Protein AF-A0A1E5IMB5-F1 (afdb_monomer_lite)

InterPro domains:
  IPR004821 Cytidyltransferase-like domain [PF01467] (7-77)
  IPR004821 Cytidyltransferase-like domain [TIGR00125] (7-63)
  IPR014729 Rossmann-like alpha/beta/alpha sandwich fold [G3DSA:3.40.50.620] (1-87)
  IPR050385 Archaeal FAD synthase [PTHR43793] (2-75)

Radius of gyration: 12.94 Å; chains: 1; bounding box: 37×22×28 Å

Foldseek 3Di:
DKEFEDQQLDDDPVVVVVLVVRLVLDVAYEYEHEAPQLVCVPDDNCPDVDHRVVSLVVQVVDPSHDYYHYDSDDDGDMDRDDDDDDDD

Sequence (88 aa):
MVFTNDCFDLLHLSHINLFEKAKSMGDVLLVTLNSDKSLSCLKCSQRPLSVEKDRAKLLLSLKFIDYVVVSSELRMDILVKDGDYKLP

pLDDT: mean 83.64, std 14.23, range [37.59, 96.12]

Secondary structure (DSSP, 8-state):
-EEEEE--SS--HHHHHHHHHHHHTSS-EEEEEE-HHHHHTTS-TT--SS-HHHHHHHHHTSTT--EEEEESS-----EE--S-----

Organism: Endomicrobium trichonymphae (NCBI:txid1408204)

Structure (mmCIF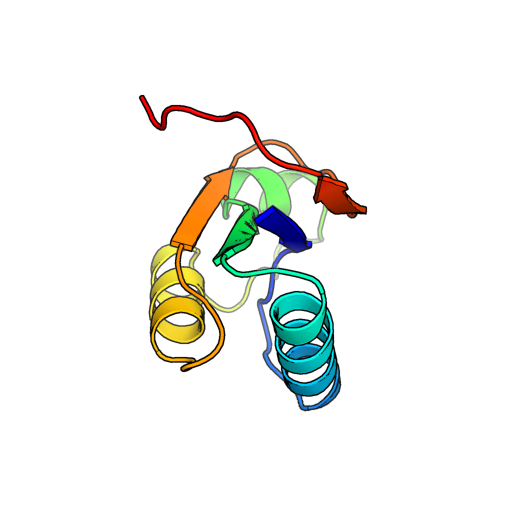, N/CA/C/O backbone):
data_AF-A0A1E5IMB5-F1
#
_entry.id   AF-A0A1E5IMB5-F1
#
loop_
_atom_site.group_PDB
_atom_site.id
_atom_site.type_symbol
_atom_site.label_atom_id
_atom_site.label_alt_id
_atom_site.label_comp_id
_atom_site.label_asym_id
_atom_site.label_entity_id
_atom_site.label_seq_id
_atom_site.pdbx_PDB_ins_code
_atom_site.Cartn_x
_atom_site.Cartn_y
_atom_site.Cartn_z
_atom_site.occupancy
_atom_site.B_iso_or_equiv
_atom_site.auth_seq_id
_atom_site.auth_comp_id
_atom_site.auth_asym_id
_atom_site.auth_atom_id
_atom_site.pdbx_PDB_model_num
ATOM 1 N N . MET A 1 1 ? -14.891 8.105 2.138 1.00 82.31 1 MET A N 1
ATOM 2 C CA . MET A 1 1 ? -13.924 7.229 1.426 1.00 82.31 1 MET A CA 1
ATOM 3 C C . MET A 1 1 ? -12.555 7.882 1.482 1.00 82.31 1 MET A C 1
ATOM 5 O O . MET A 1 1 ? -12.468 9.101 1.373 1.00 82.31 1 MET A O 1
ATOM 9 N N . VAL A 1 2 ? -11.507 7.093 1.690 1.00 89.69 2 VAL A N 1
ATOM 10 C CA . VAL A 1 2 ? -10.127 7.557 1.840 1.00 89.69 2 VAL A CA 1
ATOM 11 C C . VAL A 1 2 ? -9.300 7.033 0.680 1.00 89.69 2 VAL A C 1
ATOM 13 O O . VAL A 1 2 ? -9.450 5.888 0.259 1.00 89.69 2 VAL A O 1
ATOM 16 N N . PHE A 1 3 ? -8.436 7.891 0.160 1.00 88.69 3 PHE A N 1
ATOM 17 C CA . PHE A 1 3 ? -7.568 7.596 -0.965 1.00 88.69 3 PHE A CA 1
ATOM 18 C C . PHE A 1 3 ? -6.118 7.788 -0.561 1.00 88.69 3 PHE A C 1
ATOM 20 O O . PHE A 1 3 ? -5.792 8.731 0.159 1.00 88.69 3 PHE A O 1
ATOM 27 N N . THR A 1 4 ? -5.242 6.937 -1.073 1.00 89.06 4 THR A N 1
ATOM 28 C CA . THR A 1 4 ? -3.791 7.131 -1.018 1.00 89.06 4 THR A CA 1
ATOM 29 C C . THR A 1 4 ? -3.174 6.683 -2.338 1.00 89.06 4 THR A C 1
ATOM 31 O O . THR A 1 4 ? -3.728 5.812 -3.006 1.00 89.06 4 THR A O 1
ATOM 34 N N . ASN A 1 5 ? -2.064 7.292 -2.751 1.00 87.75 5 ASN A N 1
ATOM 35 C CA . ASN A 1 5 ? -1.365 6.939 -3.983 1.00 87.75 5 ASN A CA 1
ATOM 36 C C . ASN A 1 5 ? 0.146 6.917 -3.768 1.00 87.75 5 ASN A C 1
ATOM 38 O O . ASN A 1 5 ? 0.702 7.879 -3.237 1.00 87.75 5 ASN A O 1
ATOM 42 N N . ASP A 1 6 ? 0.791 5.843 -4.211 1.00 86.19 6 ASP A N 1
ATOM 43 C CA . ASP A 1 6 ? 2.247 5.714 -4.260 1.00 86.19 6 ASP A CA 1
ATOM 44 C C . ASP A 1 6 ? 2.642 4.534 -5.174 1.00 86.19 6 ASP A C 1
ATOM 46 O O . ASP A 1 6 ? 1.821 3.793 -5.720 1.00 86.19 6 ASP A O 1
ATOM 50 N N . CYS A 1 7 ? 3.944 4.328 -5.321 1.00 85.56 7 CYS A N 1
ATOM 51 C CA . CYS A 1 7 ? 4.552 3.207 -6.011 1.00 85.56 7 CYS A CA 1
ATOM 52 C C . CYS A 1 7 ? 4.487 1.908 -5.190 1.00 85.56 7 CYS A C 1
ATOM 54 O O . CYS A 1 7 ? 4.313 0.837 -5.764 1.00 85.56 7 CYS A O 1
ATOM 56 N N . PHE A 1 8 ? 4.637 1.982 -3.863 1.00 88.88 8 PHE A N 1
AT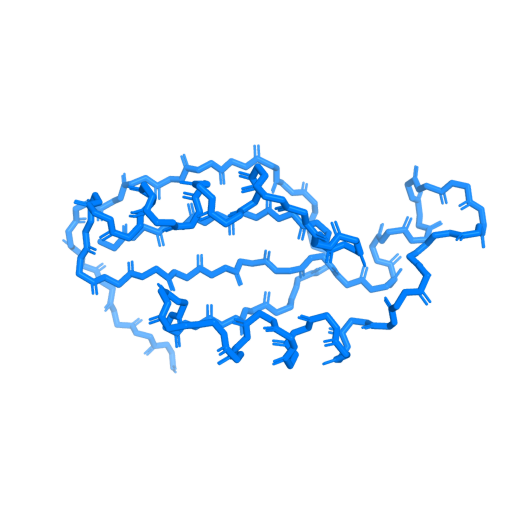OM 57 C CA . PHE A 1 8 ? 4.620 0.821 -2.953 1.00 88.88 8 PHE A CA 1
ATOM 58 C C . PHE A 1 8 ? 5.527 -0.353 -3.380 1.00 88.88 8 PHE A C 1
ATOM 60 O O . PHE A 1 8 ? 5.196 -1.518 -3.176 1.00 88.88 8 PHE A O 1
ATOM 67 N N . ASP A 1 9 ? 6.687 -0.044 -3.966 1.00 86.06 9 ASP A N 1
ATOM 68 C CA . ASP A 1 9 ? 7.631 -1.042 -4.491 1.00 86.06 9 ASP A CA 1
ATOM 69 C C . ASP A 1 9 ? 8.219 -1.953 -3.411 1.00 86.06 9 ASP A C 1
ATOM 71 O O . ASP A 1 9 ? 8.304 -3.166 -3.577 1.00 86.06 9 ASP A O 1
ATOM 75 N N . LEU A 1 10 ? 8.590 -1.367 -2.274 1.00 88.69 10 LEU A N 1
ATOM 76 C CA . LEU A 1 10 ? 9.004 -2.104 -1.088 1.00 88.69 10 LEU A CA 1
ATOM 77 C C . LEU A 1 10 ? 8.093 -1.702 0.063 1.00 88.69 10 LEU A C 1
ATOM 79 O O . LEU A 1 10 ? 8.133 -0.567 0.544 1.00 88.69 10 LEU A O 1
ATOM 83 N N . LEU A 1 11 ? 7.250 -2.637 0.494 1.00 90.69 11 LEU A N 1
ATOM 84 C CA . LEU A 1 11 ? 6.447 -2.436 1.687 1.00 90.69 11 LEU A CA 1
ATOM 85 C C . LEU A 1 11 ? 7.316 -2.544 2.936 1.00 90.69 11 LEU A C 1
ATOM 87 O O . LEU A 1 11 ? 8.155 -3.427 3.079 1.00 90.69 11 LEU A O 1
ATOM 91 N N . HIS A 1 12 ? 7.074 -1.622 3.853 1.00 91.88 12 HIS A N 1
ATOM 92 C CA . HIS A 1 12 ? 7.718 -1.552 5.153 1.00 91.88 12 HIS A CA 1
ATOM 93 C C . HIS A 1 12 ? 6.724 -0.985 6.161 1.00 91.88 12 HIS A C 1
ATOM 95 O O . HIS A 1 12 ? 5.667 -0.474 5.772 1.00 91.88 12 HIS A O 1
ATOM 101 N N . LEU A 1 13 ? 7.070 -1.052 7.446 1.00 94.00 13 LEU A N 1
ATOM 102 C CA . LEU A 1 13 ? 6.153 -0.754 8.545 1.00 94.00 13 LEU A CA 1
ATOM 103 C C . LEU A 1 13 ? 5.483 0.624 8.429 1.00 94.00 13 LEU A C 1
ATOM 105 O O . LEU A 1 13 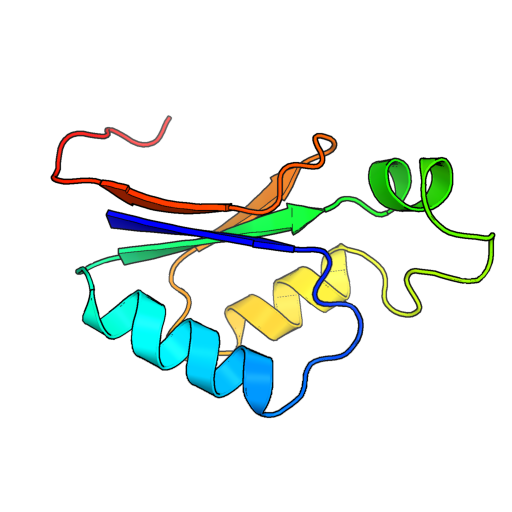? 4.298 0.748 8.716 1.00 94.00 13 LEU A O 1
ATOM 109 N N . SER A 1 14 ? 6.190 1.637 7.923 1.00 91.50 14 SER A N 1
ATOM 110 C CA . SER A 1 14 ? 5.621 2.976 7.726 1.00 91.50 14 SER A CA 1
ATOM 111 C C . SER A 1 14 ? 4.413 2.982 6.781 1.00 91.50 14 SER A C 1
ATOM 113 O O . SER A 1 14 ? 3.466 3.722 7.025 1.00 91.50 14 SER A O 1
ATOM 115 N N . HIS A 1 15 ? 4.398 2.131 5.747 1.00 93.56 15 HIS A N 1
ATOM 116 C CA . HIS A 1 15 ? 3.238 1.983 4.856 1.00 93.56 15 HIS A CA 1
ATOM 117 C C . HIS A 1 15 ? 2.081 1.267 5.553 1.00 93.56 15 HIS A C 1
ATOM 119 O O . HIS A 1 15 ? 0.928 1.618 5.345 1.00 93.56 15 HIS A O 1
ATOM 125 N N . ILE A 1 16 ? 2.375 0.290 6.411 1.00 93.88 16 ILE A N 1
ATOM 126 C CA . ILE A 1 16 ? 1.336 -0.409 7.175 1.00 93.88 16 ILE A CA 1
ATOM 127 C C . ILE A 1 16 ? 0.640 0.567 8.126 1.00 93.88 16 ILE A C 1
ATOM 129 O O . ILE A 1 16 ? -0.581 0.685 8.088 1.00 93.88 16 ILE A O 1
ATOM 133 N N . ASN A 1 17 ? 1.419 1.348 8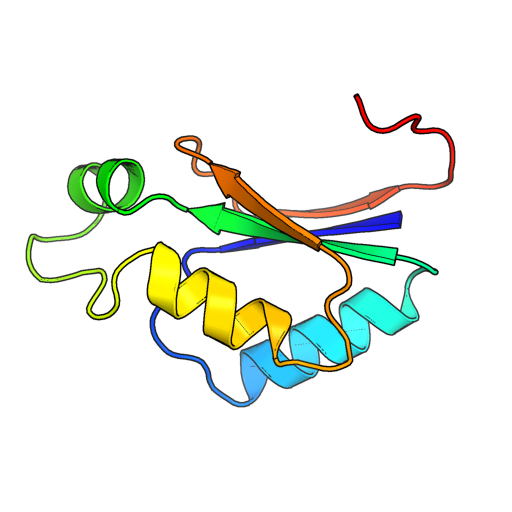.879 1.00 93.56 17 ASN A N 1
ATOM 134 C CA . ASN A 1 17 ? 0.894 2.388 9.765 1.00 93.56 17 ASN A CA 1
ATOM 135 C C . ASN A 1 17 ? 0.095 3.448 8.989 1.00 93.56 17 ASN A C 1
ATOM 137 O O . ASN A 1 17 ? -0.925 3.942 9.468 1.00 93.56 17 ASN A O 1
ATOM 141 N N . LEU A 1 18 ? 0.552 3.797 7.781 1.00 91.88 18 LEU A N 1
ATOM 142 C CA . LEU A 1 18 ? -0.156 4.700 6.879 1.00 91.88 18 LEU A CA 1
ATOM 143 C C . LEU A 1 18 ? -1.529 4.141 6.493 1.00 91.88 18 LEU A C 1
ATOM 145 O O . LEU A 1 18 ? -2.520 4.853 6.620 1.00 91.88 18 LEU A O 1
ATOM 149 N N . PHE A 1 19 ? -1.599 2.889 6.034 1.00 93.44 19 PHE A N 1
ATOM 150 C CA . PHE A 1 19 ? -2.853 2.266 5.608 1.00 93.44 19 PHE A CA 1
ATOM 151 C C . PHE A 1 19 ? -3.822 2.068 6.770 1.00 93.44 19 PHE A C 1
ATOM 153 O O . PHE A 1 19 ? -5.011 2.330 6.617 1.00 93.44 19 PHE A O 1
ATOM 160 N N . GLU A 1 20 ? -3.325 1.667 7.938 1.00 93.44 20 GLU A N 1
ATOM 161 C CA . GLU A 1 20 ? -4.139 1.529 9.145 1.00 93.44 20 GLU A CA 1
ATOM 162 C C . GLU A 1 20 ? -4.747 2.874 9.561 1.00 93.44 20 GLU A C 1
ATOM 164 O O . GLU A 1 20 ? -5.955 2.973 9.788 1.00 93.44 20 GLU A O 1
ATOM 169 N N . LYS A 1 21 ? -3.936 3.939 9.566 1.00 92.38 21 LYS A N 1
ATOM 170 C CA . LYS A 1 21 ? -4.41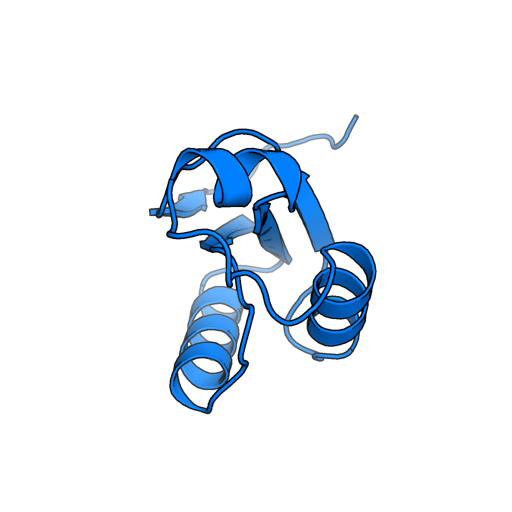7 5.296 9.842 1.00 92.38 21 LYS A CA 1
ATOM 171 C C . LYS A 1 21 ? -5.381 5.793 8.766 1.00 92.38 21 LYS A C 1
ATOM 173 O O . LYS A 1 21 ? -6.381 6.413 9.092 1.00 92.38 21 LYS A O 1
ATOM 178 N N . ALA A 1 22 ? -5.107 5.536 7.491 1.00 91.12 22 ALA A N 1
ATOM 179 C CA . ALA A 1 22 ? -5.989 5.951 6.406 1.00 91.12 22 ALA A CA 1
ATOM 180 C C . ALA A 1 22 ? -7.350 5.244 6.498 1.00 91.12 22 ALA A C 1
ATOM 182 O O . ALA A 1 22 ? -8.387 5.891 6.392 1.00 91.12 22 ALA A O 1
ATOM 183 N N . LYS A 1 23 ? -7.367 3.936 6.776 1.00 92.31 23 LYS A N 1
ATOM 184 C CA . LYS A 1 23 ? -8.601 3.165 6.966 1.00 92.31 23 LYS A CA 1
ATOM 185 C C . LYS A 1 23 ? -9.392 3.615 8.196 1.00 92.31 23 LYS A C 1
ATOM 187 O O . LYS A 1 23 ? -10.612 3.546 8.176 1.00 92.31 23 LYS A O 1
ATOM 192 N N . SER A 1 24 ? -8.750 4.115 9.253 1.00 92.31 24 SER A N 1
ATOM 193 C CA . SER A 1 24 ? -9.490 4.652 10.406 1.00 92.31 24 SER A CA 1
ATOM 194 C C . SER A 1 24 ? -10.179 5.995 10.126 1.00 92.31 24 SER A C 1
ATOM 196 O O . SER A 1 24 ? -11.041 6.407 10.899 1.00 92.31 24 SER A O 1
ATOM 198 N N . MET A 1 25 ? -9.847 6.663 9.015 1.00 90.69 25 MET A N 1
ATOM 199 C CA . MET A 1 25 ? -10.440 7.940 8.603 1.00 90.69 25 MET A CA 1
ATOM 200 C C . MET A 1 25 ? -11.672 7.783 7.693 1.00 90.69 25 MET A C 1
ATOM 202 O O . MET A 1 25 ? -12.240 8.788 7.269 1.00 90.69 25 MET A O 1
ATOM 206 N N . GLY A 1 26 ? -12.100 6.559 7.365 1.00 88.25 26 GLY A N 1
ATOM 207 C CA . GLY A 1 26 ? -13.342 6.333 6.625 1.00 88.25 26 GLY A CA 1
ATOM 208 C C . GLY A 1 26 ? -13.609 4.870 6.281 1.00 88.25 26 GLY A C 1
ATOM 209 O O . GLY A 1 26 ? -12.743 4.014 6.400 1.00 88.25 26 GLY A O 1
ATOM 210 N N . ASP A 1 27 ? -14.811 4.578 5.790 1.00 90.50 27 ASP A N 1
ATOM 211 C CA . ASP A 1 27 ? -15.276 3.188 5.642 1.00 90.50 27 ASP A CA 1
ATOM 212 C C . ASP A 1 27 ? -14.570 2.390 4.541 1.00 90.50 27 ASP A C 1
ATOM 214 O O . ASP A 1 27 ? -14.551 1.162 4.575 1.00 90.50 27 ASP A O 1
ATOM 218 N N . VAL A 1 28 ? -13.981 3.077 3.562 1.00 92.50 28 VAL A N 1
ATOM 219 C CA . VAL A 1 28 ? -13.342 2.483 2.380 1.00 92.50 28 VAL A CA 1
ATOM 220 C C . VAL A 1 28 ? -11.996 3.158 2.147 1.00 92.50 28 VAL A C 1
ATOM 222 O O . VAL A 1 28 ? -11.947 4.386 2.075 1.00 92.50 28 VAL A O 1
ATOM 225 N N . LEU A 1 29 ? -10.941 2.361 1.987 1.00 94.00 29 LEU A N 1
ATOM 226 C CA . LEU A 1 29 ? -9.599 2.749 1.575 1.00 94.00 29 LEU A CA 1
ATOM 227 C C . LEU A 1 29 ? -9.334 2.254 0.147 1.00 94.00 29 LEU A C 1
ATOM 229 O O . LEU A 1 29 ? -9.233 1.051 -0.110 1.00 94.00 29 LEU A O 1
ATOM 233 N N . LEU A 1 30 ? -9.176 3.206 -0.769 1.00 93.94 30 LEU A N 1
ATOM 234 C CA . LEU A 1 30 ? -8.729 2.969 -2.135 1.00 93.94 30 LEU A CA 1
ATOM 235 C C . LEU A 1 30 ? -7.260 3.370 -2.269 1.00 93.94 30 LEU A C 1
ATOM 237 O O . LEU A 1 30 ? -6.879 4.501 -1.963 1.00 93.94 30 LEU A O 1
ATOM 241 N N . VAL A 1 31 ? -6.438 2.449 -2.761 1.00 93.75 31 VAL A N 1
ATOM 242 C CA . VAL A 1 31 ? -5.025 2.693 -3.044 1.00 93.75 31 VAL A CA 1
ATOM 243 C C . VAL A 1 31 ? -4.823 2.804 -4.546 1.00 93.75 31 VAL A C 1
ATOM 245 O O . VAL A 1 31 ? -4.996 1.838 -5.287 1.00 93.75 31 VAL A O 1
ATOM 248 N N . THR A 1 32 ? -4.423 3.976 -5.013 1.00 92.44 32 THR A N 1
ATOM 249 C CA . THR A 1 32 ? -3.919 4.120 -6.374 1.00 92.44 32 THR A CA 1
ATOM 250 C C . THR A 1 32 ? -2.459 3.670 -6.396 1.00 92.44 32 THR A C 1
ATOM 252 O O . THR A 1 32 ? -1.674 4.006 -5.513 1.00 92.44 32 THR A O 1
ATOM 255 N N . LEU A 1 33 ? -2.101 2.859 -7.382 1.00 92.75 33 LEU A N 1
ATOM 256 C CA . LEU A 1 33 ? -0.772 2.309 -7.566 1.00 92.75 33 LEU A CA 1
ATOM 257 C C . LEU A 1 33 ? -0.181 2.861 -8.858 1.00 92.75 33 LEU A C 1
ATOM 259 O O . LEU A 1 33 ? -0.785 2.731 -9.924 1.00 92.75 33 LEU A O 1
ATOM 263 N N . ASN A 1 34 ? 1.018 3.432 -8.800 1.00 91.06 34 ASN A N 1
ATOM 264 C CA . ASN A 1 34 ? 1.677 3.874 -10.028 1.00 91.06 34 ASN A CA 1
ATOM 265 C C . ASN A 1 34 ? 2.057 2.678 -10.914 1.00 91.06 34 ASN A C 1
ATOM 267 O O . ASN A 1 34 ? 2.670 1.712 -10.447 1.00 91.06 34 ASN A O 1
ATOM 271 N N . SER A 1 35 ? 1.725 2.775 -12.201 1.00 91.12 35 SER A N 1
ATOM 272 C CA . SER A 1 35 ? 2.103 1.797 -13.224 1.00 91.12 35 SER A CA 1
ATOM 273 C C . SER A 1 35 ? 3.615 1.751 -13.451 1.00 91.12 35 SER A C 1
ATOM 275 O O . SER A 1 35 ? 4.303 2.769 -13.311 1.00 91.12 35 SER A O 1
ATOM 277 N N . ASP A 1 36 ? 4.128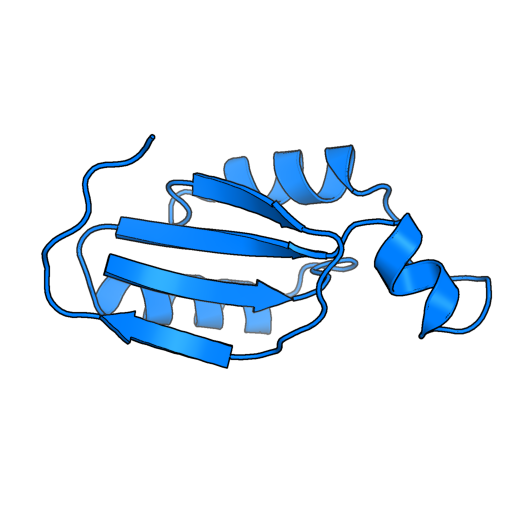 0.604 -13.884 1.00 89.44 36 ASP A N 1
ATOM 278 C CA . ASP A 1 36 ? 5.546 0.414 -14.216 1.00 89.44 36 ASP A CA 1
ATOM 279 C C . ASP A 1 36 ? 5.993 1.419 -15.287 1.00 89.44 36 ASP A C 1
ATOM 281 O O . ASP A 1 36 ? 7.044 2.054 -15.173 1.00 89.44 36 ASP A O 1
ATOM 285 N N . LYS A 1 37 ? 5.123 1.663 -16.277 1.00 86.19 37 LYS A N 1
ATOM 286 C CA . LYS A 1 37 ? 5.330 2.669 -17.325 1.00 86.19 37 LYS A CA 1
ATOM 287 C C . LYS A 1 37 ? 5.519 4.068 -16.739 1.00 86.19 37 LYS A C 1
ATOM 289 O O . LYS A 1 37 ? 6.481 4.745 -17.086 1.00 86.19 37 LYS A O 1
ATOM 294 N N . SER A 1 38 ? 4.636 4.497 -15.838 1.00 82.81 38 SER A N 1
ATOM 295 C CA . SER A 1 38 ? 4.721 5.835 -15.235 1.00 82.81 38 SER A CA 1
ATOM 296 C C . SER A 1 38 ? 5.989 6.032 -14.402 1.00 82.81 38 SER A C 1
ATOM 298 O O . SER A 1 38 ? 6.589 7.104 -14.419 1.00 82.81 38 SER A O 1
ATOM 300 N N . LEU A 1 39 ? 6.444 4.974 -13.729 1.00 80.69 39 LEU A N 1
ATOM 301 C CA . LEU A 1 39 ? 7.635 5.001 -12.887 1.00 80.69 39 LEU A CA 1
ATOM 302 C C . LEU A 1 39 ? 8.927 4.992 -13.703 1.00 80.69 39 LEU A C 1
ATOM 304 O O . LEU A 1 39 ? 9.853 5.720 -13.348 1.00 80.69 39 LEU A O 1
ATOM 308 N N . SER A 1 40 ? 8.966 4.250 -14.814 1.00 74.81 40 SER A N 1
ATOM 309 C CA . SER A 1 40 ? 10.116 4.219 -15.731 1.00 74.81 40 SER A CA 1
ATOM 310 C C . SER A 1 40 ? 10.460 5.589 -16.327 1.00 74.81 40 SER A C 1
ATOM 312 O O . SER A 1 40 ? 11.616 5.852 -16.649 1.00 74.81 40 SER A O 1
ATOM 314 N N . CYS A 1 41 ? 9.477 6.490 -16.425 1.00 70.50 41 CYS A N 1
ATOM 315 C CA . CYS A 1 41 ? 9.673 7.855 -16.910 1.00 70.50 41 CYS A CA 1
ATOM 316 C C . CYS A 1 41 ? 10.257 8.808 -15.850 1.00 70.50 41 CYS A C 1
ATOM 318 O O . CYS A 1 41 ? 10.720 9.889 -16.205 1.00 70.50 41 CYS A O 1
ATOM 320 N N . LEU A 1 42 ? 10.206 8.448 -14.561 1.00 65.38 42 LEU A N 1
ATOM 321 C CA . LEU A 1 42 ? 10.524 9.343 -13.436 1.00 65.38 42 LEU A CA 1
ATOM 322 C C . LEU A 1 42 ? 11.660 8.863 -12.540 1.00 65.38 42 LEU A C 1
ATOM 324 O O . LEU A 1 42 ? 12.345 9.687 -11.937 1.00 65.38 42 LEU A O 1
ATOM 328 N N . LYS A 1 43 ? 11.857 7.550 -12.409 1.00 58.16 43 LYS A N 1
ATOM 329 C CA . LYS A 1 43 ? 12.921 6.965 -11.592 1.00 58.16 43 LYS A CA 1
ATOM 330 C C . LYS A 1 43 ? 13.923 6.252 -12.498 1.00 58.16 43 LYS A C 1
ATOM 332 O O . LYS A 1 43 ? 13.549 5.623 -13.480 1.00 58.16 43 LYS A O 1
ATOM 337 N N . CYS A 1 44 ? 15.205 6.390 -12.152 1.00 56.31 44 CYS A N 1
ATOM 338 C CA . CYS A 1 44 ? 16.341 5.729 -12.800 1.00 56.31 44 CYS A CA 1
ATOM 339 C C . CYS A 1 44 ? 16.037 4.239 -13.067 1.00 56.31 44 CYS A C 1
ATOM 341 O O . CYS A 1 44 ? 15.341 3.616 -12.265 1.00 56.31 44 CYS A O 1
ATOM 343 N N . SER A 1 45 ? 16.581 3.674 -14.151 1.00 65.94 45 SER A N 1
ATOM 344 C CA . SER A 1 45 ? 16.165 2.420 -14.825 1.00 65.94 45 SER A CA 1
ATOM 345 C C . SER A 1 45 ? 16.046 1.133 -13.986 1.00 65.94 45 SER A C 1
ATOM 347 O O . SER A 1 45 ? 15.664 0.097 -14.520 1.00 65.94 45 SER A O 1
ATOM 349 N N . GLN A 1 46 ? 16.360 1.165 -12.691 1.00 72.19 46 GLN A N 1
ATOM 350 C CA . GLN A 1 46 ? 16.346 0.018 -11.779 1.00 72.19 46 GLN A CA 1
ATOM 351 C C . GLN A 1 46 ? 15.097 -0.065 -10.881 1.00 72.19 46 GLN A C 1
ATOM 353 O O . GLN A 1 46 ? 15.055 -0.897 -9.976 1.00 72.19 46 GLN A O 1
ATOM 358 N N . ARG A 1 47 ? 14.095 0.806 -11.063 1.00 77.12 47 ARG A N 1
ATOM 359 C CA . ARG A 1 47 ? 12.850 0.801 -10.274 1.00 77.12 47 ARG A CA 1
ATOM 360 C C . ARG A 1 47 ? 11.616 0.887 -11.180 1.00 77.12 47 ARG A C 1
ATOM 362 O O . ARG A 1 47 ? 11.668 1.616 -12.170 1.00 77.12 47 ARG A O 1
ATOM 369 N N . PRO A 1 48 ? 10.492 0.250 -10.807 1.00 80.19 48 PRO A N 1
ATOM 370 C CA . PRO A 1 48 ? 10.282 -0.563 -9.600 1.00 80.19 48 PRO A CA 1
ATOM 371 C C . PRO A 1 48 ? 10.978 -1.937 -9.668 1.00 80.19 48 PRO A C 1
ATOM 373 O O . PRO A 1 48 ? 11.250 -2.441 -10.752 1.00 80.19 48 PRO A O 1
ATOM 376 N N . LEU A 1 49 ? 11.306 -2.518 -8.509 1.00 86.62 49 LEU A N 1
ATOM 377 C CA . LEU A 1 49 ? 11.851 -3.880 -8.405 1.00 86.62 49 LEU A CA 1
ATOM 378 C C . LEU A 1 49 ? 10.765 -4.934 -8.627 1.00 86.62 49 LEU A C 1
ATOM 380 O O . LEU A 1 49 ? 11.032 -5.989 -9.197 1.00 86.62 49 LEU A O 1
ATOM 384 N N . SER A 1 50 ? 9.553 -4.643 -8.155 1.00 89.19 50 SER A N 1
ATOM 385 C CA . SER A 1 50 ? 8.381 -5.496 -8.319 1.00 89.19 50 SER A CA 1
ATOM 386 C C . SER A 1 50 ? 7.458 -4.910 -9.382 1.00 89.19 50 SER A C 1
ATOM 388 O O . SER A 1 50 ? 7.118 -3.725 -9.333 1.00 89.19 50 SER A O 1
ATOM 390 N N . VAL A 1 51 ? 7.005 -5.740 -10.322 1.00 91.81 51 VAL A N 1
ATOM 391 C CA . VAL A 1 51 ? 6.049 -5.309 -11.354 1.00 91.81 51 VAL A CA 1
ATOM 392 C C . VAL A 1 51 ? 4.720 -4.879 -10.729 1.00 91.81 51 VAL A C 1
ATOM 394 O O . VAL A 1 51 ? 4.329 -5.359 -9.660 1.00 91.81 51 VAL A O 1
ATOM 397 N N . GLU A 1 52 ? 3.993 -3.985 -11.397 1.00 93.81 52 GLU A N 1
ATOM 398 C CA . GLU A 1 52 ? 2.743 -3.390 -10.894 1.00 93.81 52 GLU A CA 1
ATOM 399 C C . GLU A 1 52 ? 1.708 -4.422 -10.450 1.00 93.81 52 GLU A C 1
ATOM 401 O O . GLU A 1 52 ? 1.016 -4.223 -9.451 1.00 93.81 52 GLU A O 1
ATOM 406 N N . LYS A 1 53 ? 1.655 -5.568 -11.133 1.00 94.69 53 LYS A N 1
ATOM 407 C CA . LYS A 1 53 ? 0.749 -6.668 -10.802 1.00 94.69 53 LYS A CA 1
ATOM 408 C C . LYS A 1 53 ? 1.060 -7.296 -9.441 1.00 94.69 53 LYS A C 1
ATOM 410 O O . LYS A 1 53 ? 0.136 -7.595 -8.682 1.00 94.69 53 LYS A O 1
ATOM 415 N N . ASP A 1 54 ? 2.337 -7.479 -9.124 1.00 95.12 54 ASP A N 1
ATOM 416 C CA . ASP A 1 54 ? 2.768 -8.093 -7.866 1.00 95.12 54 ASP A CA 1
ATOM 417 C C . ASP A 1 54 ? 2.577 -7.121 -6.705 1.00 95.12 54 ASP A C 1
ATOM 419 O O . ASP A 1 54 ? 2.045 -7.498 -5.660 1.00 95.12 54 ASP A O 1
ATOM 423 N N . ARG A 1 55 ? 2.904 -5.843 -6.929 1.00 94.81 55 ARG A N 1
ATOM 424 C CA . ARG A 1 55 ? 2.636 -4.760 -5.975 1.00 94.81 55 ARG A CA 1
ATOM 425 C C . ARG A 1 55 ? 1.139 -4.651 -5.671 1.00 94.81 55 ARG A C 1
ATOM 427 O O . ARG A 1 55 ? 0.757 -4.618 -4.504 1.00 94.81 55 ARG A O 1
ATOM 434 N N . ALA A 1 56 ? 0.278 -4.687 -6.691 1.00 95.69 56 ALA A N 1
ATOM 435 C CA . ALA A 1 56 ? -1.173 -4.649 -6.507 1.00 95.69 56 ALA A CA 1
ATOM 436 C C . ALA A 1 56 ? -1.694 -5.860 -5.720 1.00 95.69 56 ALA A C 1
ATOM 438 O O . ALA A 1 56 ? -2.495 -5.702 -4.800 1.00 95.69 56 ALA A O 1
ATOM 439 N N . LYS A 1 57 ? -1.210 -7.068 -6.036 1.00 96.12 57 LYS A N 1
ATOM 440 C CA . LYS A 1 57 ? -1.592 -8.292 -5.321 1.00 96.12 57 LYS A CA 1
ATOM 441 C C . LYS A 1 57 ? -1.154 -8.262 -3.856 1.00 96.12 57 LYS A C 1
ATOM 443 O O . LYS A 1 57 ? -1.908 -8.696 -2.989 1.00 96.12 57 LYS A O 1
ATOM 448 N N . LEU A 1 58 ? 0.041 -7.742 -3.580 1.00 95.50 58 LEU A N 1
ATOM 449 C CA . LEU A 1 58 ? 0.546 -7.578 -2.221 1.00 95.50 58 LEU A CA 1
ATOM 450 C C . LEU A 1 58 ? -0.317 -6.590 -1.429 1.00 95.50 58 LEU A C 1
ATOM 452 O O . LEU A 1 58 ? -0.715 -6.897 -0.310 1.00 95.50 58 LEU A O 1
ATOM 456 N N . LEU A 1 59 ? -0.667 -5.447 -2.020 1.00 95.75 59 LEU A N 1
ATOM 457 C CA . LEU A 1 59 ? -1.558 -4.469 -1.394 1.00 95.75 59 LEU A CA 1
ATOM 458 C C . LEU A 1 59 ? -2.946 -5.063 -1.105 1.00 95.75 59 LEU A C 1
ATOM 460 O O . LEU A 1 59 ? -3.416 -4.969 0.023 1.00 95.75 59 LEU A O 1
ATOM 464 N N . LEU A 1 60 ? -3.559 -5.761 -2.066 1.00 95.94 60 LEU A N 1
ATOM 465 C CA . LEU A 1 60 ? -4.855 -6.436 -1.874 1.00 95.94 60 LEU A CA 1
ATOM 466 C C . LEU A 1 60 ? -4.820 -7.569 -0.832 1.00 95.94 60 LEU A C 1
ATOM 468 O O . LEU A 1 60 ? -5.870 -8.010 -0.374 1.00 95.94 60 LEU A O 1
ATOM 472 N N . SER A 1 61 ? -3.636 -8.056 -0.448 1.00 96.00 61 SER A N 1
ATOM 473 C CA . SER A 1 61 ? -3.494 -9.035 0.640 1.00 96.00 61 SER A CA 1
ATOM 474 C C . SER A 1 61 ? -3.578 -8.406 2.037 1.00 96.00 61 SER A C 1
ATOM 476 O O . SER A 1 61 ? -3.739 -9.121 3.028 1.00 96.00 61 SER A O 1
ATOM 478 N N . LEU A 1 62 ? -3.483 -7.075 2.136 1.00 95.19 62 LEU A N 1
ATOM 479 C CA . LEU A 1 62 ? -3.568 -6.353 3.399 1.00 95.19 62 LEU A CA 1
ATOM 480 C C . LEU A 1 62 ? -5.030 -6.105 3.771 1.00 95.19 62 LEU A C 1
ATOM 482 O O . LEU A 1 62 ? -5.782 -5.495 3.019 1.00 95.19 62 LEU A O 1
ATOM 486 N N . LYS A 1 63 ? -5.407 -6.488 4.995 1.00 93.56 63 LYS A N 1
ATOM 487 C CA . LYS A 1 63 ? -6.782 -6.379 5.519 1.00 93.56 63 LYS A CA 1
ATOM 488 C C . LYS A 1 63 ? -7.377 -4.962 5.451 1.00 93.56 63 LYS A C 1
ATOM 490 O O . LYS A 1 63 ? -8.593 -4.811 5.457 1.00 93.56 63 LYS A O 1
ATOM 495 N N . PHE A 1 64 ? -6.538 -3.930 5.459 1.00 91.62 64 PHE A N 1
ATOM 496 C CA . PHE A 1 64 ? -6.968 -2.530 5.531 1.00 91.62 64 PHE A CA 1
ATOM 497 C C . PHE A 1 64 ? -7.329 -1.938 4.163 1.00 91.62 64 PHE A C 1
ATOM 499 O O . PHE A 1 64 ? -7.926 -0.867 4.126 1.00 91.62 64 PHE A O 1
ATOM 506 N N . ILE A 1 65 ? -6.936 -2.592 3.065 1.00 95.06 65 ILE A N 1
ATOM 507 C CA . ILE A 1 65 ? -7.084 -2.085 1.699 1.00 95.06 65 ILE A CA 1
ATOM 508 C C . ILE A 1 65 ? -8.307 -2.735 1.057 1.00 95.06 65 ILE A C 1
ATOM 510 O O . ILE A 1 65 ? -8.361 -3.955 0.927 1.00 95.06 65 ILE A O 1
ATOM 514 N N . ASP A 1 66 ? -9.272 -1.921 0.625 1.00 95.50 66 ASP A N 1
ATOM 515 C CA . ASP A 1 66 ? -10.497 -2.420 -0.011 1.00 95.50 66 ASP A CA 1
ATOM 516 C C . ASP A 1 66 ? -10.357 -2.490 -1.536 1.00 95.50 66 ASP A C 1
ATOM 518 O O . ASP A 1 66 ? -10.832 -3.431 -2.168 1.00 95.50 66 ASP A O 1
ATOM 522 N N . TYR A 1 67 ? -9.681 -1.504 -2.134 1.00 95.56 67 TYR A N 1
ATOM 523 C CA . TYR A 1 67 ? -9.504 -1.411 -3.582 1.00 95.56 67 TYR A CA 1
ATOM 524 C C . TYR A 1 67 ? -8.088 -0.981 -3.945 1.00 95.56 67 TYR A C 1
ATOM 526 O O . TYR A 1 67 ? -7.498 -0.128 -3.280 1.00 95.56 67 TYR A O 1
ATOM 534 N N . VAL A 1 68 ? -7.574 -1.523 -5.051 1.00 95.31 68 VAL A N 1
ATOM 535 C CA . VAL A 1 68 ? -6.326 -1.074 -5.677 1.00 95.31 68 VAL A CA 1
ATOM 536 C C . VAL A 1 68 ? -6.595 -0.716 -7.134 1.00 95.31 68 VAL A C 1
ATOM 538 O O . VAL A 1 68 ? -7.154 -1.525 -7.873 1.00 95.31 68 VAL A O 1
ATOM 541 N N . VAL A 1 69 ? -6.186 0.480 -7.555 1.00 93.50 69 VAL A N 1
ATOM 542 C CA . VAL A 1 69 ? -6.330 0.966 -8.936 1.00 93.50 69 VAL A CA 1
ATOM 543 C C . VAL A 1 69 ? -4.957 1.299 -9.496 1.00 93.50 69 VAL A C 1
ATOM 545 O O . VAL A 1 69 ? -4.251 2.128 -8.937 1.00 93.50 69 VAL A O 1
ATOM 548 N N . VAL A 1 70 ? -4.571 0.695 -10.618 1.00 92.25 70 VAL A N 1
ATOM 549 C CA . VAL A 1 70 ? -3.308 1.039 -11.286 1.00 92.25 70 VAL A CA 1
ATOM 550 C C . VAL A 1 70 ? -3.512 2.274 -12.164 1.00 92.25 70 VAL A C 1
ATOM 552 O O . VAL A 1 70 ? -4.447 2.318 -12.960 1.00 92.25 70 VAL A O 1
ATOM 555 N N . SER A 1 71 ? -2.638 3.275 -12.035 1.00 88.50 71 SER A N 1
ATOM 556 C CA . SER A 1 71 ? -2.695 4.518 -12.810 1.00 88.50 71 SER A CA 1
ATOM 557 C C . SER A 1 71 ? -1.351 4.867 -13.442 1.00 88.50 71 SER A C 1
ATOM 559 O O . SER A 1 71 ? -0.283 4.651 -12.864 1.00 88.50 71 SER A O 1
ATOM 561 N N . SER A 1 72 ? -1.398 5.449 -14.641 1.00 85.62 72 SER A N 1
ATOM 562 C CA . SER A 1 72 ? -0.224 6.045 -15.287 1.00 85.62 72 SER A CA 1
ATOM 563 C C . SER A 1 72 ? 0.044 7.490 -14.866 1.00 85.62 72 SER A C 1
ATOM 565 O O . SER A 1 72 ? 1.078 8.044 -15.233 1.00 85.62 72 SER A O 1
ATOM 567 N N . GLU A 1 73 ? -0.849 8.094 -14.085 1.00 80.19 73 GLU A N 1
ATOM 568 C CA . GLU A 1 73 ? -0.650 9.423 -13.515 1.00 80.19 73 GLU A CA 1
ATOM 569 C C . GLU A 1 73 ? 0.089 9.337 -12.179 1.00 80.19 73 GLU A C 1
ATOM 571 O O . GLU A 1 73 ? -0.233 8.510 -11.319 1.00 80.19 73 GLU A O 1
ATOM 576 N N . LEU A 1 74 ? 1.064 10.224 -11.976 1.00 68.50 74 LEU A N 1
ATOM 577 C CA . LEU A 1 74 ? 1.775 10.325 -10.704 1.00 68.50 74 LEU A CA 1
ATOM 578 C C . LEU A 1 74 ? 1.243 11.515 -9.921 1.00 68.50 74 LEU A C 1
ATOM 580 O O . LEU A 1 74 ? 1.424 12.665 -10.313 1.00 68.50 74 LEU A O 1
ATOM 584 N N . ARG A 1 75 ? 0.574 11.219 -8.809 1.00 67.88 75 ARG A N 1
ATOM 585 C CA . ARG A 1 75 ? 0.105 12.200 -7.827 1.00 67.88 75 ARG A CA 1
ATOM 586 C C . ARG A 1 75 ? 0.278 11.602 -6.444 1.00 67.88 75 ARG A C 1
ATOM 588 O O . ARG A 1 75 ? -0.238 10.520 -6.219 1.00 67.88 75 ARG A O 1
ATOM 595 N N . MET A 1 76 ? 0.989 12.253 -5.537 1.00 59.66 76 MET A N 1
ATOM 596 C CA . MET A 1 76 ? 1.179 11.731 -4.181 1.00 59.66 76 MET A CA 1
ATOM 597 C C . MET A 1 76 ? 0.321 12.526 -3.214 1.00 59.66 76 MET A C 1
ATOM 599 O O . MET A 1 76 ? 0.766 13.556 -2.729 1.00 59.66 76 MET A O 1
ATOM 603 N N . ASP A 1 77 ? -0.887 12.046 -2.935 1.00 69.56 77 ASP A N 1
ATOM 604 C CA . ASP A 1 77 ? -1.788 12.706 -1.995 1.00 69.56 77 ASP A CA 1
ATOM 605 C C . ASP A 1 77 ? -2.610 11.674 -1.221 1.00 69.56 77 ASP A C 1
ATOM 607 O O . ASP A 1 77 ? -3.039 10.651 -1.766 1.00 69.56 77 ASP A O 1
ATOM 611 N N . ILE A 1 78 ? -2.850 11.966 0.059 1.00 66.44 78 ILE A N 1
ATOM 612 C CA . ILE A 1 78 ? -3.912 11.321 0.830 1.00 66.44 78 ILE A CA 1
ATOM 613 C C . ILE A 1 78 ? -5.110 12.252 0.775 1.00 66.44 78 ILE A C 1
ATOM 615 O O . ILE A 1 78 ? -5.045 13.380 1.263 1.00 66.44 78 ILE A O 1
ATOM 619 N N . LEU A 1 79 ? -6.205 11.774 0.198 1.00 74.75 79 LEU A N 1
ATOM 620 C CA . LEU A 1 79 ? -7.449 12.525 0.131 1.00 74.75 79 LEU A CA 1
ATOM 621 C C . LEU A 1 79 ? -8.492 11.818 0.986 1.00 74.75 79 LEU A C 1
ATOM 623 O O . LEU A 1 79 ? -8.827 10.660 0.745 1.00 74.75 79 LEU A O 1
ATOM 627 N N . VAL A 1 80 ? -9.028 12.524 1.974 1.00 73.25 80 VAL A N 1
ATOM 628 C CA . VAL A 1 80 ? -10.210 12.086 2.720 1.00 73.25 80 VAL A CA 1
ATOM 629 C C . VAL A 1 80 ? -11.385 12.841 2.128 1.00 73.25 80 VAL A C 1
ATOM 631 O O . VAL A 1 80 ? -11.364 14.071 2.079 1.00 73.25 80 VAL A O 1
ATOM 634 N N . LYS A 1 81 ? -12.371 12.110 1.606 1.00 70.50 81 LYS A N 1
ATOM 635 C CA . LYS A 1 81 ? -13.541 12.709 0.966 1.00 70.50 81 LYS A CA 1
ATOM 636 C C . LYS A 1 81 ? -14.823 12.158 1.578 1.00 70.50 81 LYS A C 1
ATOM 638 O O . LYS A 1 81 ? -15.042 10.939 1.575 1.00 70.50 81 LYS A O 1
ATOM 643 N N . ASP A 1 82 ? -15.650 13.073 2.072 1.00 62.62 82 ASP A N 1
ATOM 644 C CA . ASP A 1 82 ? -17.001 12.775 2.539 1.00 62.62 82 ASP A CA 1
ATOM 645 C C . ASP A 1 82 ? -17.911 12.432 1.353 1.00 62.62 82 ASP A C 1
ATOM 647 O O . ASP A 1 82 ? -17.705 12.900 0.231 1.00 62.62 82 ASP A O 1
ATOM 651 N N . GLY A 1 83 ? -18.815 11.484 1.606 1.00 60.25 83 GLY A N 1
ATOM 652 C CA . GLY A 1 83 ? -19.450 10.611 0.620 1.00 60.25 83 GLY A CA 1
ATOM 653 C C . GLY A 1 83 ? -20.144 11.307 -0.549 1.00 60.25 83 GLY A C 1
ATOM 654 O O . GLY A 1 83 ? -20.854 12.282 -0.357 1.00 60.25 83 GLY A O 1
ATOM 655 N N . ASP A 1 84 ? -19.894 10.765 -1.747 1.00 54.12 84 ASP A N 1
ATOM 656 C CA . ASP A 1 84 ? -20.861 10.512 -2.829 1.00 54.12 84 ASP A CA 1
ATOM 657 C C . ASP A 1 84 ? -20.081 10.077 -4.083 1.00 54.12 84 ASP A C 1
ATOM 659 O O . ASP A 1 84 ? -19.671 10.893 -4.908 1.00 54.12 84 ASP A O 1
ATOM 663 N N . TYR A 1 85 ? -19.821 8.773 -4.227 1.00 53.25 85 TYR A N 1
ATOM 664 C CA . TYR A 1 85 ? -19.343 8.204 -5.490 1.00 53.25 85 TYR A CA 1
ATOM 665 C C . TYR A 1 85 ? -20.098 6.919 -5.819 1.00 53.25 85 TYR A C 1
ATOM 667 O O . TYR A 1 85 ? -20.177 6.001 -5.006 1.00 53.25 85 TYR A O 1
ATOM 675 N N . LYS A 1 86 ? -20.596 6.852 -7.057 1.00 38.75 86 LYS A N 1
ATOM 676 C CA . LYS A 1 86 ? -20.885 5.595 -7.747 1.00 38.75 86 LYS A CA 1
ATOM 677 C C . LYS A 1 86 ? -19.613 5.199 -8.492 1.00 38.75 86 LYS A C 1
ATOM 679 O O . LYS A 1 86 ? -19.099 5.998 -9.274 1.00 38.75 86 LYS A O 1
ATOM 684 N N . LEU A 1 87 ? -19.088 4.013 -8.200 1.00 40.91 87 LEU A N 1
ATOM 685 C CA . LEU A 1 87 ? -18.019 3.420 -9.003 1.00 40.91 87 LEU A CA 1
ATOM 686 C C . LEU A 1 87 ? -18.574 3.129 -10.416 1.00 40.91 87 LEU A C 1
ATOM 688 O O . LEU A 1 87 ? -19.754 2.774 -10.508 1.00 40.91 87 LEU A O 1
ATOM 692 N N . PRO A 1 88 ? -17.784 3.355 -11.484 1.00 37.59 88 PRO A N 1
ATOM 693 C CA . PRO A 1 88 ? -18.193 3.074 -12.860 1.00 37.59 88 PRO A CA 1
ATOM 694 C C . PRO A 1 88 ? -18.455 1.585 -13.108 1.00 37.59 88 PRO A C 1
ATOM 696 O O . PRO A 1 88 ? -17.818 0.746 -12.429 1.00 37.59 88 PRO A O 1
#